Protein AF-A0A5C7Z3A9-F1 (afdb_monomer_lite)

Sequence (52 aa):
MTSISEIRKEYTKASLDVKGVAQNPLEQFNVWFNEAIKAEVPEPNAMTLSTV

pLDDT: mean 87.28, std 12.27, range [51.66, 97.75]

Secondary structure (DSSP, 8-state):
---GGGG-----S----GGGS-SSHHHHHHHHHHHHHHTT-SSTT-------

Radius of gyration: 15.94 Å; chains: 1; bounding box: 34×40×27 Å

Structure (mmCIF, N/CA/C/O backbone):
data_AF-A0A5C7Z3A9-F1
#
_entry.id   AF-A0A5C7Z3A9-F1
#
loop_
_atom_site.group_PDB
_atom_site.id
_atom_site.type_symbol
_atom_site.label_atom_id
_atom_site.label_alt_id
_atom_site.label_comp_id
_atom_site.label_asym_id
_atom_site.label_entity_id
_atom_site.label_seq_id
_atom_site.pdbx_PDB_ins_code
_atom_site.Cartn_x
_atom_site.Cartn_y
_atom_site.Cartn_z
_atom_site.occupancy
_atom_site.B_iso_or_equiv
_atom_site.auth_seq_id
_atom_site.auth_comp_id
_atom_site.auth_asym_id
_atom_site.auth_atom_id
_atom_site.pdbx_PDB_model_num
ATOM 1 N N . MET A 1 1 ? 10.815 34.457 -10.098 1.00 51.66 1 MET A N 1
ATOM 2 C CA . MET A 1 1 ? 11.095 33.613 -8.919 1.00 51.66 1 MET A CA 1
ATOM 3 C C . MET A 1 1 ? 9.939 32.649 -8.798 1.00 51.66 1 MET A C 1
ATOM 5 O O . MET A 1 1 ? 8.830 33.108 -8.573 1.00 51.66 1 MET A O 1
ATOM 9 N N . THR A 1 2 ? 10.179 31.368 -9.051 1.00 55.78 2 THR A N 1
ATOM 10 C CA . THR A 1 2 ? 9.184 30.297 -8.917 1.00 55.78 2 THR A CA 1
ATOM 11 C C . THR A 1 2 ? 8.855 30.142 -7.434 1.00 55.78 2 THR A C 1
ATOM 13 O O . THR A 1 2 ? 9.761 29.997 -6.609 1.00 55.78 2 THR A O 1
ATOM 16 N N . SER A 1 3 ? 7.581 30.261 -7.081 1.00 74.44 3 SER A N 1
ATOM 17 C CA . SER A 1 3 ? 7.120 30.116 -5.702 1.00 74.44 3 SER A CA 1
ATOM 18 C C . SER A 1 3 ? 7.192 28.640 -5.308 1.00 74.44 3 SER A C 1
ATOM 20 O O . SER A 1 3 ? 6.813 27.777 -6.093 1.00 74.44 3 SER A O 1
ATOM 22 N N . ILE A 1 4 ? 7.620 28.321 -4.081 1.00 71.75 4 ILE A N 1
ATOM 23 C CA . ILE A 1 4 ? 7.652 26.936 -3.557 1.00 71.75 4 ILE A CA 1
ATOM 24 C C . ILE A 1 4 ? 6.288 26.237 -3.717 1.00 71.75 4 ILE A C 1
ATOM 26 O O . ILE A 1 4 ? 6.222 25.023 -3.912 1.00 71.75 4 ILE A O 1
ATOM 30 N N . SER A 1 5 ? 5.199 27.008 -3.692 1.00 72.94 5 SER A N 1
ATOM 31 C CA . SER A 1 5 ? 3.831 26.544 -3.938 1.00 72.94 5 SER A CA 1
ATOM 32 C C . SER A 1 5 ? 3.667 25.808 -5.273 1.00 72.94 5 SER A C 1
ATOM 34 O O . SER A 1 5 ? 2.884 24.869 -5.349 1.00 72.94 5 SER A O 1
ATOM 36 N N . GLU A 1 6 ? 4.412 26.202 -6.308 1.00 70.19 6 GLU A N 1
ATOM 37 C CA . GLU A 1 6 ? 4.282 25.686 -7.680 1.00 70.19 6 GLU A CA 1
ATOM 38 C C . GLU A 1 6 ? 4.880 24.276 -7.847 1.00 70.19 6 GLU A C 1
ATOM 40 O O . GLU A 1 6 ? 4.613 23.599 -8.835 1.00 70.19 6 GLU A O 1
ATOM 45 N N . ILE A 1 7 ? 5.652 23.797 -6.863 1.00 75.56 7 ILE A N 1
ATOM 46 C CA . ILE A 1 7 ? 6.204 22.430 -6.827 1.00 75.56 7 ILE A CA 1
ATOM 47 C 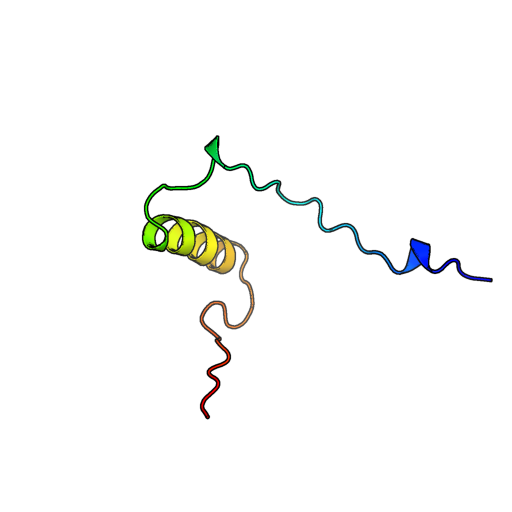C . ILE A 1 7 ? 5.156 21.436 -6.293 1.00 75.56 7 ILE A C 1
ATOM 49 O O . ILE A 1 7 ? 5.266 20.221 -6.490 1.00 75.56 7 ILE A O 1
ATOM 53 N N . ARG A 1 8 ? 4.123 21.930 -5.600 1.00 74.31 8 ARG A N 1
ATOM 54 C CA . ARG A 1 8 ? 3.119 21.088 -4.955 1.00 74.31 8 ARG A CA 1
ATOM 55 C C . ARG A 1 8 ? 2.201 20.486 -6.021 1.00 74.31 8 ARG A C 1
ATOM 57 O O . ARG A 1 8 ? 1.312 21.143 -6.546 1.00 74.31 8 ARG A O 1
ATOM 64 N N . LYS A 1 9 ? 2.400 19.204 -6.322 1.00 67.06 9 LYS A N 1
ATOM 65 C CA . LYS A 1 9 ? 1.406 18.404 -7.042 1.00 67.06 9 LYS A CA 1
ATOM 66 C C . LYS A 1 9 ? 0.302 18.021 -6.067 1.00 67.06 9 LYS A C 1
ATOM 68 O O . LYS A 1 9 ? 0.553 17.301 -5.102 1.00 67.06 9 LYS A O 1
ATOM 73 N N . GLU A 1 10 ? -0.906 18.509 -6.310 1.00 66.50 10 GLU A N 1
ATOM 74 C CA . GLU A 1 10 ? -2.077 18.061 -5.566 1.00 66.50 10 GLU A CA 1
ATOM 75 C C . GLU A 1 10 ? -2.573 16.737 -6.153 1.00 66.50 10 GLU A C 1
ATOM 77 O O . GLU A 1 10 ? -3.004 16.656 -7.303 1.00 66.50 10 GLU A O 1
ATOM 82 N N . TYR A 1 11 ? -2.491 15.673 -5.360 1.00 66.38 11 TYR A N 1
ATOM 83 C CA . TYR A 1 11 ? -2.998 14.355 -5.727 1.00 66.38 11 TYR A CA 1
ATOM 84 C C . TYR A 1 11 ? -4.472 14.251 -5.317 1.00 66.38 11 TYR A C 1
ATOM 86 O O . TYR A 1 11 ? -4.815 13.605 -4.335 1.00 66.38 11 TYR A O 1
ATOM 94 N N . THR A 1 12 ? -5.353 14.924 -6.059 1.00 67.62 12 THR A N 1
ATOM 95 C CA . THR A 1 12 ? -6.790 15.061 -5.735 1.00 67.62 12 THR A CA 1
ATOM 96 C C . THR A 1 12 ? -7.672 13.921 -6.252 1.00 67.62 12 THR A C 1
ATOM 98 O O . THR A 1 12 ? -8.894 14.011 -6.186 1.00 67.62 12 THR A O 1
ATOM 101 N N . LYS A 1 13 ? -7.082 12.841 -6.785 1.00 70.75 13 LYS A N 1
ATOM 102 C CA . LYS A 1 13 ? -7.829 11.772 -7.475 1.00 70.75 13 LYS A CA 1
ATOM 103 C C . LYS A 1 13 ? -8.859 11.052 -6.595 1.00 70.75 13 LYS A C 1
ATOM 105 O O . LYS A 1 13 ? -9.842 10.562 -7.138 1.00 70.75 13 LYS A O 1
ATOM 110 N N . ALA A 1 14 ? -8.644 10.976 -5.284 1.00 75.00 14 ALA A N 1
ATOM 111 C CA . ALA A 1 14 ? -9.583 10.365 -4.348 1.00 75.00 14 ALA A CA 1
ATOM 112 C C . ALA A 1 14 ? -9.416 10.950 -2.937 1.00 75.00 14 ALA A C 1
ATOM 114 O O . ALA A 1 14 ? -8.314 11.333 -2.546 1.00 75.00 14 ALA A O 1
ATOM 115 N N . SER A 1 15 ? -10.507 10.994 -2.169 1.00 82.19 15 SER A N 1
ATOM 116 C CA . SER A 1 15 ? -10.507 11.353 -0.746 1.00 82.19 15 SER A CA 1
ATOM 117 C C . SER A 1 15 ? -10.667 10.108 0.122 1.00 82.19 15 SER A C 1
ATOM 119 O O . SER A 1 15 ? -11.488 9.249 -0.194 1.00 82.19 15 SER A O 1
ATOM 121 N N . LEU A 1 16 ? -9.946 10.043 1.240 1.00 87.75 16 LEU A N 1
ATOM 122 C CA . LEU A 1 16 ? -10.088 8.978 2.231 1.00 87.75 16 LEU A CA 1
ATOM 123 C C . LEU A 1 16 ? -10.863 9.498 3.448 1.00 87.75 16 LEU A C 1
ATOM 125 O O . LEU A 1 16 ? -10.409 10.433 4.103 1.00 87.75 16 LEU A O 1
ATOM 129 N N . ASP A 1 17 ? -12.013 8.894 3.749 1.00 89.75 17 ASP A N 1
ATOM 130 C CA . ASP A 1 17 ? -12.853 9.231 4.907 1.00 89.75 17 ASP A CA 1
ATOM 131 C C . ASP A 1 17 ? -13.089 7.990 5.772 1.00 89.75 17 ASP A C 1
ATOM 133 O O . ASP A 1 17 ? -13.272 6.891 5.249 1.00 89.75 17 ASP A O 1
ATOM 137 N N . VAL A 1 18 ? -13.130 8.165 7.095 1.00 90.38 18 VAL A N 1
ATOM 138 C CA . VAL A 1 18 ? -13.309 7.069 8.064 1.00 90.38 18 VAL A CA 1
ATOM 139 C C . VAL A 1 18 ? -14.589 6.270 7.800 1.00 90.38 18 VAL A C 1
ATOM 141 O O . VAL A 1 18 ? -14.602 5.057 7.987 1.00 90.38 18 VAL A O 1
ATOM 144 N N . LYS A 1 19 ? -15.660 6.916 7.329 1.00 91.19 19 LYS A N 1
ATOM 145 C CA . LYS A 1 19 ? -16.933 6.254 7.005 1.00 91.19 19 LYS A CA 1
ATOM 146 C C . LYS A 1 19 ? -16.853 5.400 5.739 1.00 91.19 19 LYS A C 1
ATOM 148 O O . LYS A 1 19 ? -17.698 4.531 5.556 1.00 91.19 19 LYS A O 1
ATOM 153 N N . GLY A 1 20 ? -15.888 5.678 4.862 1.00 89.19 20 GLY A N 1
ATOM 154 C CA . GLY A 1 20 ? -15.677 4.968 3.600 1.00 89.19 20 GLY A CA 1
ATOM 155 C C . GLY A 1 20 ? -14.607 3.878 3.665 1.00 89.19 20 GLY A C 1
ATOM 156 O O . GLY A 1 20 ? -14.384 3.204 2.663 1.00 89.19 20 GLY A O 1
ATOM 157 N N . VAL A 1 21 ? -13.940 3.708 4.809 1.00 94.81 21 VAL A N 1
ATOM 158 C CA . VAL A 1 21 ? -12.895 2.697 5.008 1.00 94.81 21 VAL A CA 1
ATOM 159 C C . VAL A 1 21 ? -13.490 1.427 5.606 1.00 94.81 21 VAL A C 1
ATOM 161 O O . VAL A 1 21 ? -14.302 1.480 6.532 1.00 94.81 21 VAL A O 1
ATOM 164 N N . ALA A 1 22 ? -13.073 0.271 5.089 1.00 95.44 22 ALA A N 1
ATOM 165 C CA . ALA A 1 22 ? -13.439 -1.019 5.654 1.00 95.44 22 ALA A CA 1
ATOM 166 C C . ALA A 1 22 ? -12.908 -1.151 7.091 1.00 95.44 22 ALA A C 1
ATOM 168 O O . ALA A 1 22 ? -11.770 -0.788 7.388 1.00 95.44 22 ALA A O 1
ATOM 169 N N . GLN A 1 23 ? -13.723 -1.710 7.989 1.00 94.44 23 GLN A N 1
ATOM 170 C CA . GLN A 1 23 ? -13.324 -1.911 9.388 1.00 94.44 23 GLN A CA 1
ATOM 171 C C . GLN A 1 23 ? -12.164 -2.903 9.519 1.00 94.44 23 GLN A C 1
ATOM 173 O O . GLN A 1 23 ? -11.323 -2.764 10.406 1.00 94.44 23 GLN A O 1
ATOM 178 N N . ASN A 1 24 ? -12.119 -3.903 8.635 1.00 97.12 24 ASN A N 1
ATOM 179 C CA . ASN A 1 24 ? -11.014 -4.840 8.560 1.00 97.12 24 ASN A CA 1
ATOM 180 C C . ASN A 1 24 ? -9.887 -4.244 7.692 1.00 97.12 24 ASN A C 1
ATOM 182 O O . ASN A 1 24 ? -10.084 -4.033 6.492 1.00 97.12 24 ASN A O 1
ATOM 186 N N . PRO A 1 25 ? -8.684 -4.018 8.248 1.00 95.38 25 PRO A N 1
ATOM 187 C CA . PRO A 1 25 ? -7.583 -3.410 7.504 1.00 95.38 25 PRO A CA 1
ATOM 188 C C . PRO A 1 25 ? -7.114 -4.257 6.314 1.00 95.38 25 PRO A C 1
ATOM 190 O O . PRO A 1 25 ? -6.663 -3.700 5.314 1.00 95.38 25 PRO A O 1
ATOM 193 N N . LEU A 1 26 ? -7.250 -5.587 6.374 1.00 97.75 26 LEU A N 1
ATOM 194 C CA . LEU A 1 26 ? -6.900 -6.460 5.249 1.00 97.75 26 LEU A CA 1
ATOM 195 C C . LEU A 1 26 ? -7.905 -6.339 4.098 1.00 97.75 26 LEU A C 1
ATOM 197 O O . LEU A 1 26 ? -7.521 -6.414 2.933 1.00 97.75 26 LEU A O 1
ATOM 201 N N . GLU A 1 27 ? -9.181 -6.105 4.405 1.00 97.31 27 GLU A N 1
ATOM 202 C CA . GLU A 1 27 ? -10.195 -5.832 3.382 1.00 97.31 27 GLU A CA 1
ATOM 203 C C . GLU A 1 27 ? -9.935 -4.484 2.713 1.00 97.31 27 GLU A C 1
ATOM 205 O O . GLU A 1 27 ? -9.964 -4.405 1.485 1.00 97.31 27 GLU A O 1
ATOM 210 N N . GLN A 1 28 ? -9.587 -3.450 3.489 1.00 96.75 28 GLN A N 1
ATOM 211 C CA . GLN A 1 28 ? -9.227 -2.153 2.916 1.00 96.75 28 GLN A CA 1
ATOM 212 C C . GLN A 1 28 ? -7.977 -2.248 2.031 1.00 96.75 28 GLN A C 1
ATOM 214 O O . GLN A 1 28 ? -7.950 -1.679 0.939 1.00 96.75 28 GLN A O 1
ATOM 219 N N . PHE A 1 29 ? -6.958 -2.990 2.473 1.00 96.56 29 PHE A N 1
ATOM 220 C CA . PHE A 1 29 ? -5.765 -3.241 1.667 1.00 96.56 29 PHE A CA 1
ATOM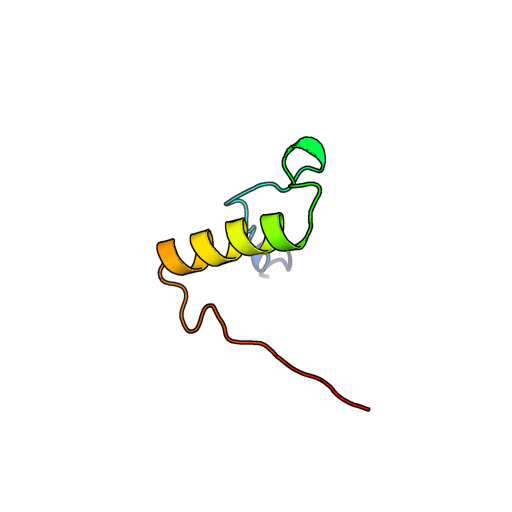 221 C C . PHE A 1 29 ? -6.121 -3.921 0.341 1.00 96.56 29 PHE A C 1
ATOM 223 O O . PHE A 1 29 ? -5.672 -3.472 -0.711 1.00 96.56 29 PHE A O 1
ATOM 230 N N . ASN A 1 30 ? -6.974 -4.950 0.367 1.00 97.38 30 ASN A N 1
ATOM 231 C CA . ASN A 1 30 ? -7.412 -5.637 -0.847 1.00 97.38 30 ASN A CA 1
ATOM 232 C C . ASN A 1 30 ? -8.135 -4.698 -1.824 1.00 97.38 30 ASN A C 1
ATOM 234 O O . ASN A 1 30 ? -7.952 -4.836 -3.033 1.00 97.38 30 ASN A O 1
ATOM 238 N N . VAL A 1 31 ? -8.937 -3.744 -1.339 1.00 96.06 31 VAL A N 1
ATOM 239 C CA . VAL A 1 31 ? -9.578 -2.733 -2.201 1.00 96.06 31 VAL A CA 1
ATOM 240 C C . VAL A 1 31 ? -8.515 -1.926 -2.947 1.00 96.06 31 VAL A C 1
ATOM 242 O O . VAL A 1 31 ? -8.514 -1.914 -4.178 1.00 96.06 31 VAL A O 1
ATOM 245 N N . TRP A 1 32 ? -7.562 -1.334 -2.226 1.00 95.69 32 TRP A N 1
ATOM 246 C CA . TRP A 1 32 ? -6.507 -0.516 -2.833 1.00 95.69 32 TRP A CA 1
ATOM 247 C C . TRP A 1 32 ? -5.568 -1.310 -3.736 1.00 95.69 32 TRP A C 1
ATOM 249 O O . TRP A 1 32 ? -5.184 -0.838 -4.804 1.00 95.69 32 TRP A O 1
ATOM 259 N N . PHE A 1 33 ? -5.217 -2.531 -3.341 1.00 96.44 33 PHE A N 1
ATOM 260 C CA . PHE A 1 33 ? -4.366 -3.396 -4.146 1.00 96.44 33 PHE A CA 1
ATOM 261 C C . PHE A 1 33 ? -5.038 -3.748 -5.481 1.00 96.44 33 PHE A C 1
ATOM 263 O O . PHE A 1 33 ? -4.418 -3.652 -6.540 1.00 96.44 33 PHE A O 1
ATOM 270 N N . ASN A 1 34 ? -6.339 -4.055 -5.460 1.00 96.94 34 ASN A N 1
ATOM 271 C CA . ASN A 1 34 ? -7.106 -4.294 -6.681 1.00 96.94 34 ASN A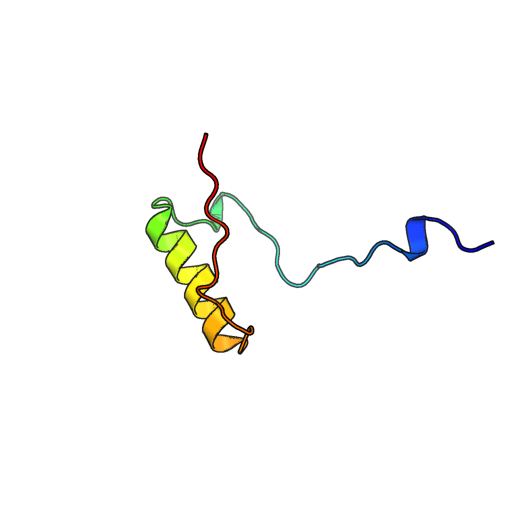 CA 1
ATOM 272 C C . ASN A 1 34 ? -7.242 -3.034 -7.549 1.00 96.94 34 ASN A C 1
ATOM 274 O O . ASN A 1 34 ? -7.238 -3.139 -8.775 1.00 96.94 34 ASN A O 1
ATOM 278 N N . GLU A 1 35 ? -7.367 -1.849 -6.951 1.00 94.94 35 GLU A N 1
ATOM 279 C CA . GLU A 1 35 ? -7.347 -0.581 -7.690 1.00 94.94 35 GLU A CA 1
ATOM 280 C C . GLU A 1 35 ? -5.994 -0.342 -8.372 1.00 94.94 35 GLU A C 1
ATOM 282 O O . GLU A 1 35 ? -5.971 0.039 -9.541 1.00 94.94 35 GLU A O 1
ATOM 287 N N . ALA A 1 36 ? -4.880 -0.630 -7.692 1.00 94.38 36 ALA A N 1
ATOM 288 C CA . ALA A 1 36 ? -3.536 -0.518 -8.259 1.00 94.38 36 ALA A CA 1
ATOM 289 C C . ALA A 1 36 ? -3.322 -1.479 -9.441 1.00 94.38 36 ALA A C 1
ATOM 291 O O . ALA A 1 36 ? -2.774 -1.071 -10.465 1.00 94.38 36 ALA A O 1
ATOM 292 N N . ILE A 1 37 ? -3.820 -2.719 -9.340 1.00 96.19 37 ILE A N 1
ATOM 293 C CA . ILE A 1 37 ? -3.808 -3.687 -10.449 1.00 96.19 37 ILE A CA 1
ATOM 294 C C . ILE A 1 37 ? -4.632 -3.164 -11.631 1.00 96.19 37 ILE A C 1
ATOM 296 O O . ILE A 1 37 ? -4.153 -3.164 -12.761 1.00 96.19 37 ILE A O 1
ATOM 300 N N . LYS A 1 38 ? -5.860 -2.689 -11.383 1.00 96.19 38 LYS A N 1
ATOM 301 C CA . LYS A 1 38 ? -6.743 -2.147 -12.435 1.00 96.19 38 LYS A CA 1
ATOM 302 C C . LYS A 1 38 ? -6.177 -0.895 -13.101 1.00 96.19 38 LYS A C 1
ATOM 304 O O . LYS A 1 38 ? -6.470 -0.647 -14.263 1.00 96.19 38 LYS A O 1
ATOM 309 N N . ALA A 1 39 ? -5.414 -0.099 -12.359 1.00 94.56 39 ALA A N 1
ATOM 310 C CA . ALA A 1 39 ? -4.732 1.084 -12.864 1.00 94.56 39 ALA A CA 1
ATOM 311 C C . ALA A 1 39 ? -3.388 0.762 -13.544 1.00 94.56 39 ALA A C 1
ATOM 313 O O . ALA A 1 39 ? -2.696 1.697 -13.944 1.00 94.56 39 ALA A O 1
ATOM 314 N N . GLU A 1 40 ? -3.026 -0.523 -13.654 1.00 95.12 40 GLU A N 1
ATOM 315 C CA . GLU A 1 40 ? -1.783 -1.007 -14.267 1.00 95.12 40 GLU A CA 1
ATOM 316 C C . GLU A 1 40 ? -0.535 -0.341 -13.666 1.00 95.12 40 GLU A C 1
ATOM 318 O O . GLU A 1 40 ? 0.427 -0.006 -14.360 1.00 95.12 40 GLU A O 1
ATOM 323 N N . VAL A 1 41 ? -0.554 -0.125 -12.346 1.00 93.94 41 VAL A N 1
ATOM 324 C CA . VAL A 1 41 ? 0.609 0.399 -11.625 1.00 93.94 41 VAL A CA 1
ATOM 325 C C . VAL A 1 41 ? 1.760 -0.605 -11.764 1.00 93.94 41 VAL A C 1
ATOM 327 O O . VAL A 1 41 ? 1.540 -1.795 -11.532 1.00 93.94 41 VAL A O 1
ATOM 330 N N . PRO A 1 42 ? 2.983 -0.167 -12.116 1.00 94.75 42 PRO A N 1
ATOM 331 C CA . PRO A 1 42 ? 4.135 -1.060 -12.186 1.00 94.75 42 PRO A CA 1
ATOM 332 C C . PRO A 1 42 ? 4.423 -1.709 -10.831 1.00 94.75 42 PRO A C 1
ATOM 334 O O . PRO A 1 42 ? 4.449 -1.010 -9.820 1.00 94.75 42 PRO A O 1
ATOM 337 N N . GLU A 1 43 ? 4.680 -3.019 -10.831 1.00 94.25 43 GLU A N 1
ATOM 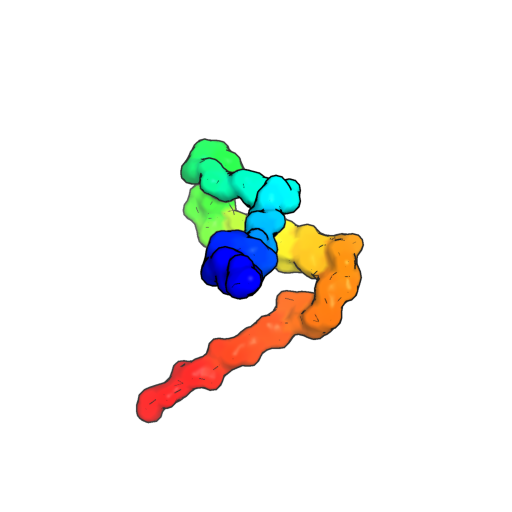338 C CA . GLU A 1 43 ? 5.039 -3.792 -9.631 1.00 94.25 43 GLU A CA 1
ATOM 339 C C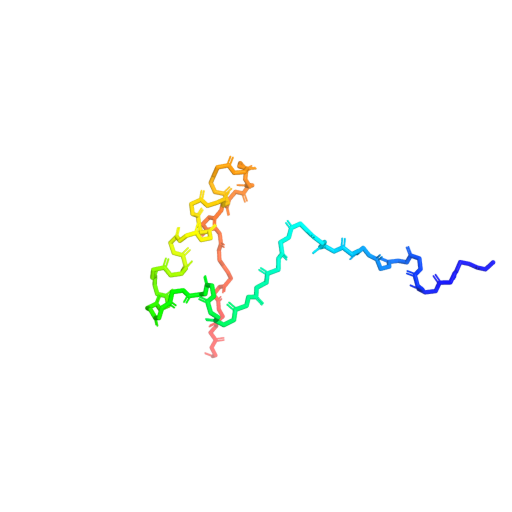 . GLU A 1 43 ? 4.108 -3.504 -8.428 1.00 94.25 43 GLU A C 1
ATOM 341 O O . GLU A 1 43 ? 4.571 -3.082 -7.366 1.00 94.25 43 GLU A O 1
ATOM 346 N N . PRO A 1 44 ? 2.779 -3.707 -8.549 1.00 92.44 44 PRO A N 1
ATOM 347 C CA . PRO A 1 44 ? 1.816 -3.275 -7.529 1.00 92.44 44 PRO A CA 1
ATOM 348 C C . PRO A 1 44 ? 1.991 -4.011 -6.189 1.00 92.44 44 PRO A C 1
ATOM 350 O O . PRO A 1 44 ? 1.485 -3.566 -5.162 1.00 92.44 44 PRO A O 1
ATOM 353 N N . ASN A 1 45 ? 2.704 -5.141 -6.197 1.00 93.81 45 ASN A N 1
ATOM 354 C CA . ASN A 1 45 ? 3.059 -5.965 -5.044 1.00 93.81 45 ASN A CA 1
ATOM 355 C C . ASN A 1 4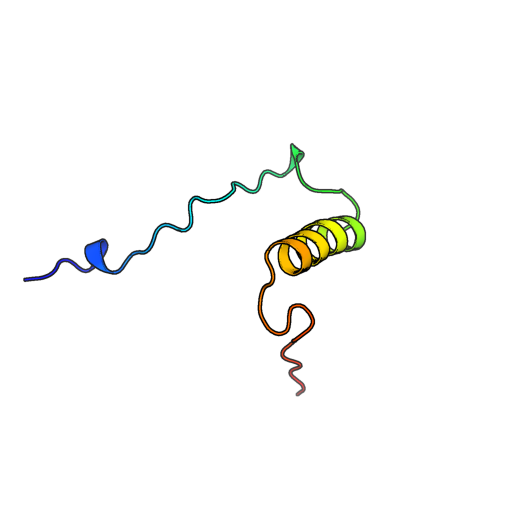5 ? 4.466 -5.685 -4.483 1.00 93.81 45 ASN A C 1
ATOM 357 O O . ASN A 1 45 ? 4.865 -6.353 -3.525 1.00 93.81 45 ASN A O 1
ATOM 361 N N . ALA A 1 46 ? 5.236 -4.756 -5.060 1.00 96.12 46 ALA A N 1
ATOM 362 C CA . ALA A 1 46 ? 6.540 -4.389 -4.521 1.00 96.12 46 ALA A CA 1
ATOM 363 C C . ALA A 1 46 ? 6.401 -3.737 -3.136 1.00 96.12 46 ALA A C 1
ATOM 365 O O . ALA A 1 46 ? 5.541 -2.888 -2.903 1.00 96.12 46 ALA A O 1
ATOM 366 N N . MET A 1 47 ? 7.281 -4.125 -2.212 1.00 95.00 47 MET A N 1
ATOM 367 C CA . MET A 1 47 ? 7.298 -3.639 -0.832 1.00 95.00 47 MET A CA 1
ATOM 368 C C . MET A 1 47 ? 8.732 -3.476 -0.324 1.00 95.00 47 MET A C 1
ATOM 370 O O . MET A 1 47 ? 9.614 -4.263 -0.667 1.00 95.00 47 MET A O 1
ATOM 374 N N . THR A 1 48 ? 8.956 -2.477 0.530 1.00 96.19 48 THR A N 1
ATOM 375 C CA . THR A 1 48 ? 10.239 -2.274 1.218 1.00 96.19 48 THR A CA 1
ATOM 376 C C . THR A 1 48 ? 10.181 -2.919 2.599 1.00 96.19 48 THR A C 1
ATOM 378 O O . THR A 1 48 ? 9.393 -2.497 3.443 1.00 96.19 48 THR A O 1
ATOM 381 N N . LEU A 1 49 ? 11.026 -3.926 2.835 1.00 96.06 49 LEU A N 1
ATOM 382 C CA . LEU A 1 49 ? 11.171 -4.593 4.130 1.00 96.06 49 LEU A CA 1
ATOM 383 C C . LEU A 1 49 ? 12.422 -4.076 4.848 1.00 96.06 49 LEU A C 1
ATOM 385 O O . LEU A 1 49 ? 13.524 -4.174 4.313 1.00 96.06 49 LEU A O 1
ATOM 389 N N . SER A 1 50 ? 12.248 -3.575 6.069 1.00 96.75 50 SER A N 1
ATOM 390 C CA . SER A 1 50 ? 13.340 -3.074 6.913 1.00 96.75 50 SER A CA 1
ATOM 391 C C . SER A 1 50 ? 13.520 -3.949 8.157 1.00 96.75 50 SER A C 1
ATOM 393 O O . SER A 1 50 ? 12.534 -4.363 8.766 1.00 96.75 50 SER A O 1
ATOM 395 N N . THR A 1 51 ? 14.773 -4.194 8.552 1.00 95.25 51 THR A N 1
ATOM 396 C CA . THR A 1 51 ? 15.174 -4.986 9.735 1.00 95.25 51 THR A CA 1
ATOM 397 C C . THR A 1 51 ? 16.150 -4.196 10.621 1.00 95.25 51 THR A C 1
ATOM 399 O O . THR A 1 51 ? 16.733 -3.219 10.146 1.00 95.25 51 THR A O 1
ATOM 402 N N . VAL A 1 52 ? 16.325 -4.603 11.888 1.00 84.12 52 VAL A N 1
ATOM 403 C CA . VAL A 1 52 ? 17.246 -3.986 12.872 1.00 84.12 52 VAL A CA 1
ATOM 404 C C . VAL A 1 52 ? 18.481 -4.831 13.141 1.00 84.12 52 VAL A C 1
ATOM 406 O O . VAL A 1 52 ? 18.369 -6.072 13.021 1.00 84.12 52 VAL A O 1
#

Foldseek 3Di:
DDDPVVVDDDPPVDDDDPVPADPDVVVNVVVVLVVCVVVVPPPSVDDDDDDD